Protein AF-A0A2V9WAE0-F1 (afdb_monomer)

Foldseek 3Di:
DDDDDPPPPPPPPDDPPDDDDPFDDLCCLQPPQLVVCLVDVVCLVVLVVLCPDPDLRSVLSSLSSCLSCLLVVHPPVVLLVSCVSCQPPPDPSSLLSNLSSLLSNCLRPVPVSLVSCVVCLVSGDLNSLVSNLPNHDVVCVVSSVVSVVSSVVSVVVVVVVVVVPPPPVVVD

Sequence (172 aa):
MPSLVAVNTSCLSLGWAASAVGRINDALVHYCIAPTVARKPVRLKIVFRWAKSADRWHRRAPCVALIRGAREKVFFREIIKLADLLLADEDDRVQKGLGWLLRETAKYDAKQTVAYLMKIRRRAPRLVLRTACETLPATARKQRAVLQAIFRENQALRLQALIRSIPSHCLQ

Solvent-accessible surface area (backbone atoms only — not comparable to full-atom values): 9847 Å² total; per-residue (Å²): 134,90,74,86,79,77,80,79,84,76,82,73,83,84,79,80,76,85,70,95,62,104,62,72,48,69,62,57,27,46,71,58,45,9,59,51,36,63,75,36,67,80,47,48,60,58,38,59,52,27,52,73,43,93,48,62,47,44,33,21,40,38,30,46,26,43,37,55,24,26,65,72,71,39,62,62,71,55,50,50,55,49,46,66,67,50,39,79,55,84,52,66,68,34,36,52,28,46,9,50,30,46,20,47,26,22,62,67,39,44,71,65,42,50,57,48,49,67,70,42,61,89,69,48,47,68,66,28,55,52,48,24,55,71,55,52,56,78,92,45,44,70,60,50,50,49,55,50,49,52,52,51,50,62,48,50,54,52,50,52,52,50,59,71,66,53,59,78,82,79,78,117

Structure (mmCIF, N/CA/C/O backbone):
data_AF-A0A2V9WAE0-F1
#
_entry.id   AF-A0A2V9WAE0-F1
#
loop_
_atom_site.group_PDB
_atom_site.id
_atom_site.type_symbol
_atom_site.label_atom_id
_atom_site.label_alt_id
_atom_site.label_comp_id
_atom_site.label_asym_id
_atom_site.label_entity_id
_atom_site.label_seq_id
_atom_site.pdbx_PDB_ins_code
_atom_site.Cartn_x
_atom_site.Cartn_y
_atom_site.Cartn_z
_atom_site.occupancy
_atom_site.B_iso_or_equiv
_atom_site.auth_seq_id
_atom_site.auth_comp_id
_atom_site.auth_asym_id
_atom_site.auth_atom_id
_atom_site.pdbx_PDB_model_num
ATOM 1 N N . MET A 1 1 ? 13.468 36.049 15.522 1.00 34.19 1 MET A N 1
ATOM 2 C CA . MET A 1 1 ? 13.143 35.391 14.238 1.00 34.19 1 MET A CA 1
ATOM 3 C C . MET A 1 1 ? 13.688 33.965 14.295 1.00 34.19 1 MET A C 1
ATOM 5 O O . MET A 1 1 ? 14.903 33.837 14.354 1.00 34.19 1 MET A O 1
ATOM 9 N N . PRO A 1 2 ? 12.850 32.921 14.429 1.00 33.91 2 PRO A N 1
ATOM 10 C CA . PRO A 1 2 ? 13.317 31.551 14.676 1.00 33.91 2 PRO A CA 1
ATOM 11 C C . PRO A 1 2 ? 13.777 30.924 13.348 1.00 33.91 2 PRO A C 1
ATOM 13 O O . PRO A 1 2 ? 13.046 30.952 12.363 1.00 33.91 2 PRO A O 1
ATOM 16 N N . SER A 1 3 ? 15.077 30.680 13.182 1.00 27.78 3 SER A N 1
ATOM 17 C CA . SER A 1 3 ? 15.816 29.450 13.514 1.00 27.78 3 SER A CA 1
ATOM 18 C C . SER A 1 3 ? 15.515 28.273 12.575 1.00 27.78 3 SER A C 1
ATOM 20 O O . SER A 1 3 ? 14.449 27.663 12.586 1.00 27.78 3 SER A O 1
ATOM 22 N N . LEU A 1 4 ? 16.527 27.968 11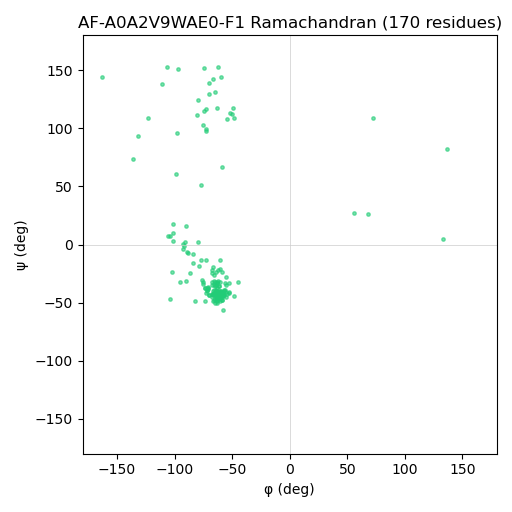.754 1.00 32.50 4 LEU A N 1
ATOM 23 C CA . LEU A 1 4 ? 16.655 26.763 10.947 1.00 32.50 4 LEU A CA 1
ATOM 24 C C . LEU A 1 4 ? 16.388 25.518 11.801 1.00 32.50 4 LEU A C 1
ATOM 26 O O . LEU A 1 4 ? 17.138 25.217 12.729 1.00 32.50 4 LEU A O 1
ATOM 30 N N . VAL A 1 5 ? 15.351 24.760 11.453 1.00 35.66 5 VAL A N 1
ATOM 31 C CA . VAL A 1 5 ? 15.168 23.405 11.971 1.00 35.66 5 VAL A CA 1
ATOM 32 C C . VAL A 1 5 ? 16.158 22.499 11.248 1.00 35.66 5 VAL A C 1
ATOM 34 O O . VAL A 1 5 ? 15.967 22.130 10.089 1.00 35.66 5 VAL A O 1
ATOM 37 N N . ALA A 1 6 ? 17.235 22.166 11.955 1.00 28.12 6 ALA A N 1
ATOM 38 C CA . ALA A 1 6 ? 18.145 21.086 11.626 1.00 28.12 6 ALA A CA 1
ATOM 39 C C . ALA A 1 6 ? 17.347 19.789 11.409 1.00 28.12 6 ALA A C 1
ATOM 41 O O . ALA A 1 6 ? 16.737 19.243 12.330 1.00 28.12 6 ALA A O 1
ATOM 42 N N . VAL A 1 7 ? 17.343 19.293 10.172 1.00 35.59 7 VAL A N 1
ATOM 43 C CA . VAL A 1 7 ? 16.855 17.950 9.860 1.00 35.59 7 VAL A CA 1
ATOM 44 C C . VAL A 1 7 ? 17.899 16.975 10.395 1.00 35.59 7 VAL A C 1
ATOM 46 O O . VAL A 1 7 ? 18.949 16.776 9.795 1.00 35.59 7 VAL A O 1
ATOM 49 N N . ASN A 1 8 ? 17.614 16.421 11.569 1.00 26.34 8 ASN A N 1
ATOM 50 C CA . ASN A 1 8 ? 18.426 15.429 12.258 1.00 26.34 8 ASN A CA 1
ATOM 51 C C . ASN A 1 8 ? 18.706 14.217 11.339 1.00 26.34 8 ASN A C 1
ATOM 53 O O . ASN A 1 8 ? 17.822 13.415 11.033 1.00 26.34 8 ASN A O 1
ATOM 57 N N . THR A 1 9 ? 19.955 14.107 10.890 1.00 37.00 9 THR A N 1
ATOM 58 C CA . THR A 1 9 ? 20.546 13.075 10.024 1.00 37.00 9 THR A CA 1
ATOM 59 C C . THR A 1 9 ? 20.840 11.769 10.772 1.00 37.00 9 THR A C 1
ATOM 61 O O . THR A 1 9 ? 21.934 11.222 10.689 1.00 37.00 9 THR A O 1
ATOM 64 N N . SER A 1 10 ? 19.861 11.225 11.493 1.00 28.52 10 SER A N 1
ATOM 65 C CA . SER A 1 10 ? 20.002 9.950 12.226 1.00 28.52 10 SER A CA 1
ATOM 66 C C . SER A 1 10 ? 19.280 8.759 11.575 1.00 28.52 10 SER A C 1
ATOM 68 O O . SER A 1 10 ? 19.271 7.666 12.127 1.00 28.52 10 SER A O 1
ATOM 70 N N . CYS A 1 11 ? 18.735 8.917 10.364 1.00 31.25 11 CYS A N 1
ATOM 71 C CA . CYS A 1 11 ? 18.096 7.829 9.598 1.00 31.25 11 CYS A CA 1
ATOM 72 C C . CYS A 1 11 ? 18.974 7.242 8.472 1.00 31.25 11 CYS A C 1
ATOM 74 O O . CYS A 1 11 ? 18.460 6.589 7.566 1.00 31.25 11 CYS A O 1
ATOM 76 N N . LEU A 1 12 ? 20.289 7.482 8.501 1.00 39.03 12 LEU A N 1
ATOM 77 C CA . LEU A 1 12 ? 21.238 6.942 7.514 1.00 39.03 12 LEU A CA 1
ATOM 78 C C . LEU A 1 12 ? 21.884 5.609 7.935 1.00 39.03 12 LEU A C 1
ATOM 80 O O . LEU A 1 12 ? 22.582 4.993 7.135 1.00 39.03 12 LEU A O 1
ATOM 84 N N . SER A 1 13 ? 21.620 5.103 9.140 1.00 38.97 13 SER A N 1
ATOM 85 C CA . SER A 1 13 ? 22.106 3.795 9.583 1.00 38.97 13 SER A CA 1
ATOM 86 C C . SER A 1 13 ? 21.029 2.722 9.411 1.00 38.97 13 SER A C 1
ATOM 88 O O . SER A 1 13 ? 20.163 2.553 10.260 1.00 38.97 13 SER A O 1
ATOM 90 N N . LEU A 1 14 ? 21.117 2.008 8.281 1.00 40.59 14 LEU A N 1
ATOM 91 C CA . LEU A 1 14 ? 20.666 0.629 7.994 1.00 40.59 14 LEU A CA 1
ATOM 92 C C . LEU A 1 14 ? 19.982 0.537 6.619 1.00 40.59 14 LEU A C 1
ATOM 94 O O . LEU A 1 14 ? 18.759 0.516 6.502 1.00 40.59 14 LEU A O 1
ATOM 98 N N . GLY A 1 15 ? 20.803 0.422 5.565 1.00 38.53 15 GLY A N 1
ATOM 99 C CA . GLY A 1 15 ? 20.385 -0.240 4.320 1.00 38.53 15 GLY A CA 1
ATOM 100 C C . GLY A 1 15 ? 20.681 0.460 2.991 1.00 38.53 15 GLY A C 1
ATOM 101 O O . GLY A 1 15 ? 20.267 -0.062 1.961 1.00 38.53 15 GLY A O 1
ATOM 102 N N . TRP A 1 16 ? 21.391 1.592 2.970 1.00 33.56 16 TRP A N 1
ATOM 103 C CA . TRP A 1 16 ? 21.778 2.281 1.729 1.00 33.56 16 TRP A CA 1
ATOM 104 C C . TRP A 1 16 ? 23.218 1.950 1.324 1.00 33.56 16 TRP A C 1
ATOM 106 O O . TRP A 1 16 ? 24.066 2.827 1.201 1.00 33.56 16 TRP A O 1
ATOM 116 N N . ALA A 1 17 ? 23.498 0.668 1.084 1.00 33.28 17 ALA A N 1
ATOM 117 C CA . ALA A 1 17 ? 24.602 0.324 0.199 1.00 33.28 17 ALA A CA 1
ATOM 118 C C . ALA A 1 17 ? 24.148 0.666 -1.224 1.00 33.28 17 ALA A C 1
ATOM 120 O O . ALA A 1 17 ? 23.391 -0.069 -1.862 1.00 33.28 17 ALA A O 1
ATOM 121 N N . ALA A 1 18 ? 24.563 1.842 -1.683 1.00 42.50 18 ALA A N 1
ATOM 122 C CA . ALA A 1 18 ? 24.599 2.183 -3.088 1.00 42.50 18 ALA A CA 1
ATOM 123 C C . ALA A 1 18 ? 25.323 1.057 -3.842 1.00 42.50 18 ALA A C 1
ATOM 125 O O . ALA A 1 18 ? 26.516 0.832 -3.663 1.00 42.50 18 ALA A O 1
ATOM 126 N N . SER A 1 19 ? 24.595 0.320 -4.673 1.00 36.59 19 SER A N 1
ATOM 127 C CA . SER A 1 19 ? 25.197 -0.569 -5.662 1.00 36.59 19 SER A CA 1
ATOM 128 C C . SER A 1 19 ? 24.674 -0.170 -7.030 1.00 36.59 19 SER A C 1
ATOM 130 O O . SER A 1 19 ? 23.497 -0.339 -7.355 1.00 36.59 19 SER A O 1
ATOM 132 N N . ALA A 1 20 ? 25.593 0.422 -7.784 1.00 36.44 20 ALA A N 1
ATOM 133 C CA . ALA A 1 20 ? 25.500 0.827 -9.169 1.00 36.44 20 ALA A CA 1
ATOM 134 C C . ALA A 1 20 ? 24.939 -0.288 -10.064 1.00 36.44 20 ALA A C 1
ATOM 136 O O . ALA A 1 20 ? 25.619 -1.271 -10.307 1.00 36.44 20 ALA A O 1
ATOM 137 N N . VAL A 1 21 ? 23.709 -0.123 -10.549 1.00 38.00 21 VAL A N 1
ATOM 138 C CA . VAL A 1 21 ? 23.119 -0.699 -11.776 1.00 38.00 21 VAL A CA 1
ATOM 139 C C . VAL A 1 21 ? 21.882 0.168 -12.042 1.00 38.00 21 VAL A C 1
ATOM 141 O O . VAL A 1 21 ? 21.252 0.582 -11.071 1.00 38.00 21 VAL A O 1
ATOM 144 N N . GLY A 1 22 ? 21.516 0.455 -13.296 1.00 44.47 22 GLY A N 1
ATOM 145 C CA . GLY A 1 22 ? 20.347 1.263 -13.692 1.00 44.47 22 GLY A CA 1
ATOM 146 C C . GLY A 1 22 ? 18.988 0.729 -13.208 1.00 44.47 22 GLY A C 1
ATOM 147 O O . GLY A 1 22 ? 18.159 0.291 -13.998 1.00 44.47 22 GLY A O 1
ATOM 148 N N . ARG A 1 23 ? 18.760 0.751 -11.894 1.00 56.88 23 ARG A N 1
ATOM 149 C CA . ARG A 1 23 ? 17.556 0.311 -11.193 1.00 56.88 23 ARG A CA 1
ATOM 150 C C . ARG A 1 23 ? 16.858 1.537 -10.626 1.00 56.88 23 ARG A C 1
ATOM 152 O O . ARG A 1 23 ? 17.502 2.428 -10.073 1.00 56.88 23 ARG A O 1
ATOM 159 N N . ILE A 1 24 ? 15.535 1.563 -10.732 1.00 67.50 24 ILE A N 1
ATOM 160 C CA . ILE A 1 24 ? 14.728 2.622 -10.130 1.00 67.50 24 ILE A CA 1
ATOM 161 C C . ILE A 1 24 ? 14.900 2.562 -8.607 1.00 67.50 24 ILE A C 1
ATOM 163 O O . ILE A 1 24 ? 14.557 1.558 -7.983 1.00 67.50 24 ILE A O 1
ATOM 167 N N . ASN A 1 25 ? 15.446 3.629 -8.019 1.00 80.81 25 ASN A N 1
ATOM 168 C CA . ASN A 1 25 ? 15.617 3.749 -6.574 1.00 80.81 25 ASN A CA 1
ATOM 169 C C . ASN A 1 25 ? 14.469 4.558 -5.945 1.00 80.81 25 ASN A C 1
ATOM 171 O O . ASN A 1 25 ? 13.878 5.438 -6.577 1.00 80.81 25 ASN A O 1
ATOM 175 N N . ASP A 1 26 ? 14.150 4.258 -4.684 1.00 83.75 26 ASP A N 1
ATOM 176 C CA . ASP A 1 26 ? 13.016 4.879 -3.993 1.00 83.75 26 ASP A CA 1
ATOM 177 C C . ASP A 1 26 ? 13.187 6.405 -3.857 1.00 83.75 26 ASP A C 1
ATOM 179 O O . ASP A 1 26 ? 12.197 7.130 -3.920 1.00 83.75 26 ASP A O 1
ATOM 183 N N . ALA A 1 27 ? 14.421 6.915 -3.736 1.00 83.56 27 ALA A N 1
ATOM 184 C CA . ALA A 1 27 ? 14.687 8.354 -3.642 1.00 83.56 27 ALA A CA 1
ATOM 185 C C . ALA A 1 27 ? 14.309 9.102 -4.930 1.00 83.56 27 ALA A C 1
ATOM 187 O O . ALA A 1 27 ? 13.549 10.064 -4.878 1.00 83.56 27 ALA A O 1
ATOM 188 N N . LEU A 1 28 ? 14.765 8.646 -6.097 1.00 86.00 28 LEU A N 1
ATOM 189 C CA . LEU A 1 28 ? 14.403 9.209 -7.401 1.00 86.00 28 LEU A CA 1
ATOM 190 C C . LEU A 1 28 ? 12.892 9.186 -7.595 1.00 86.00 28 LEU A C 1
ATOM 192 O O . LEU A 1 28 ? 12.295 10.167 -8.042 1.00 86.00 28 LEU A O 1
ATOM 196 N N . VAL A 1 29 ? 12.246 8.082 -7.223 1.00 85.94 29 VAL A N 1
ATOM 197 C CA . VAL A 1 29 ? 10.793 7.984 -7.340 1.00 85.94 29 VAL A CA 1
ATOM 198 C C . VAL A 1 29 ? 10.104 8.980 -6.419 1.00 85.94 29 VAL A C 1
ATOM 200 O O . VAL A 1 29 ? 9.204 9.694 -6.857 1.00 85.94 29 VAL A O 1
ATOM 203 N N . HIS A 1 30 ? 10.525 9.059 -5.161 1.00 85.25 30 HIS A N 1
ATOM 204 C CA . HIS A 1 30 ? 9.879 9.903 -4.168 1.00 85.25 30 HIS A CA 1
ATOM 205 C C . HIS A 1 30 ? 10.107 11.398 -4.426 1.00 85.25 30 HIS A C 1
ATOM 207 O O . HIS A 1 30 ? 9.166 12.186 -4.341 1.00 85.25 30 HIS A O 1
ATOM 213 N N . TYR A 1 31 ? 11.332 11.792 -4.773 1.00 84.44 31 TYR A N 1
ATOM 214 C CA . TYR A 1 31 ? 11.716 13.195 -4.922 1.00 84.44 31 TYR A CA 1
ATOM 215 C C . TYR A 1 31 ? 11.518 13.737 -6.339 1.00 84.44 31 TYR A C 1
ATOM 217 O O . TYR A 1 31 ? 11.186 14.910 -6.480 1.00 84.44 31 TYR A O 1
ATOM 225 N N . CYS A 1 32 ? 11.663 12.920 -7.388 1.00 85.88 32 CYS A N 1
ATOM 226 C CA . CYS A 1 32 ? 11.542 13.389 -8.774 1.00 85.88 32 CYS A CA 1
ATOM 227 C C . CYS A 1 32 ? 10.213 12.977 -9.416 1.00 85.88 32 CYS A C 1
ATOM 229 O O . CYS A 1 32 ? 9.541 13.805 -10.031 1.00 85.88 32 CYS A O 1
ATOM 231 N N . ILE A 1 33 ? 9.796 11.714 -9.277 1.00 86.38 33 ILE A N 1
ATOM 232 C CA . ILE A 1 33 ? 8.623 11.195 -10.001 1.00 86.38 33 ILE A CA 1
ATOM 233 C C . ILE A 1 33 ? 7.318 11.568 -9.291 1.00 86.38 33 ILE A C 1
ATOM 235 O O . ILE A 1 33 ? 6.421 12.116 -9.937 1.00 86.38 33 ILE A O 1
ATOM 239 N N . ALA A 1 34 ? 7.214 11.340 -7.980 1.00 87.19 34 ALA A N 1
ATOM 240 C CA . ALA A 1 34 ? 5.996 11.575 -7.203 1.00 87.19 34 ALA A CA 1
ATOM 241 C C . ALA A 1 34 ? 5.442 13.011 -7.338 1.00 87.19 34 ALA A C 1
ATOM 243 O O . ALA A 1 34 ? 4.238 13.149 -7.565 1.00 87.19 34 ALA A O 1
ATOM 244 N N . PRO A 1 35 ? 6.259 14.091 -7.308 1.00 86.94 35 PRO A N 1
ATOM 245 C CA . PRO A 1 35 ? 5.764 15.451 -7.548 1.00 86.94 35 PRO A CA 1
ATOM 246 C C . PRO A 1 35 ? 5.164 15.639 -8.943 1.00 86.94 35 PRO A C 1
ATOM 248 O O . PRO A 1 35 ? 4.196 16.375 -9.119 1.00 86.94 35 PRO A O 1
ATOM 251 N N . THR A 1 36 ? 5.731 14.979 -9.955 1.00 86.88 36 THR A N 1
ATOM 252 C CA . THR A 1 36 ? 5.229 15.105 -11.326 1.00 86.88 36 THR A CA 1
ATOM 253 C C . THR A 1 36 ? 3.940 14.326 -11.544 1.00 86.88 36 THR A C 1
ATOM 255 O O . THR A 1 36 ? 3.085 14.792 -12.292 1.00 86.88 36 THR A O 1
ATOM 258 N N . VAL A 1 37 ? 3.782 13.177 -10.879 1.00 86.94 37 VAL A N 1
ATOM 259 C CA . VAL A 1 37 ? 2.537 12.395 -10.879 1.00 86.94 37 VAL A CA 1
ATOM 260 C C . VAL A 1 37 ? 1.436 13.167 -10.156 1.00 86.94 37 VAL A C 1
ATOM 262 O O . VAL A 1 37 ? 0.336 13.270 -10.689 1.00 86.94 37 VAL A O 1
ATOM 265 N N . ALA A 1 38 ? 1.756 13.787 -9.014 1.00 84.56 38 ALA A N 1
ATOM 266 C CA . ALA A 1 38 ? 0.828 14.641 -8.273 1.00 84.56 38 ALA A CA 1
ATOM 267 C C . ALA A 1 38 ? 0.310 15.816 -9.122 1.00 84.56 38 ALA A C 1
ATOM 269 O O . ALA A 1 38 ? -0.887 16.077 -9.160 1.00 84.56 38 ALA A O 1
ATOM 270 N N . ARG A 1 39 ? 1.197 16.478 -9.878 1.00 85.50 39 ARG A N 1
ATOM 271 C CA . ARG A 1 39 ? 0.832 17.609 -10.753 1.00 85.50 39 ARG A CA 1
ATOM 272 C C . ARG A 1 39 ? 0.134 17.203 -12.055 1.00 85.50 39 ARG A C 1
ATOM 274 O O . ARG A 1 39 ? -0.611 18.003 -12.611 1.00 85.50 39 ARG A O 1
ATOM 281 N N . LYS A 1 40 ? 0.426 16.019 -12.605 1.00 85.38 40 LYS A N 1
ATOM 282 C CA . LYS A 1 40 ? -0.060 15.575 -13.924 1.00 85.38 40 LYS A CA 1
ATOM 283 C C . LYS A 1 40 ? -0.630 14.151 -13.843 1.00 85.38 40 LYS A C 1
ATOM 285 O O . LYS A 1 40 ? 0.115 13.194 -14.083 1.00 85.38 40 LYS A O 1
ATOM 290 N N . PRO A 1 41 ? -1.950 13.982 -13.626 1.00 80.81 41 PRO A N 1
ATOM 291 C CA . PRO A 1 41 ? -2.569 12.664 -13.448 1.00 80.81 41 PRO A CA 1
ATOM 292 C C . PRO A 1 41 ? -2.446 11.756 -14.680 1.00 80.81 41 PRO A C 1
ATOM 294 O O . PRO A 1 41 ? -2.451 10.537 -14.551 1.00 80.81 41 PRO A O 1
ATOM 297 N N . VAL A 1 42 ? -2.227 12.311 -15.880 1.00 83.50 42 VAL A N 1
ATOM 298 C CA . VAL A 1 42 ? -1.940 11.521 -17.095 1.00 83.50 42 VAL A CA 1
ATOM 299 C C . VAL A 1 42 ? -0.741 10.572 -16.922 1.00 83.50 42 VAL A C 1
ATOM 301 O O . VAL A 1 42 ? -0.703 9.498 -17.524 1.00 83.50 42 VAL A O 1
ATOM 304 N N . ARG A 1 43 ? 0.215 10.918 -16.046 1.00 84.69 43 ARG A N 1
ATOM 305 C CA . ARG A 1 43 ? 1.407 10.106 -15.758 1.00 84.69 43 ARG A CA 1
ATOM 306 C C . ARG A 1 43 ? 1.106 8.857 -14.933 1.00 84.69 43 ARG A C 1
ATOM 308 O O . ARG A 1 43 ? 1.934 7.949 -14.912 1.00 84.69 43 ARG A O 1
ATOM 315 N N . LEU A 1 44 ? -0.085 8.745 -14.340 1.00 86.81 44 LEU A N 1
ATOM 316 C CA . LEU A 1 44 ? -0.528 7.521 -13.667 1.00 86.81 44 LEU A CA 1
ATOM 317 C C . LEU A 1 44 ? -0.492 6.314 -14.609 1.00 86.81 44 LEU A C 1
ATOM 319 O O . LEU A 1 44 ? -0.142 5.222 -14.178 1.00 86.81 44 LEU A O 1
ATOM 323 N N . LYS A 1 45 ? -0.752 6.504 -15.910 1.00 88.00 45 LYS A N 1
ATOM 324 C CA . LYS A 1 45 ? -0.654 5.425 -16.908 1.00 88.00 45 LYS A CA 1
ATOM 325 C C . LYS A 1 45 ? 0.733 4.770 -16.924 1.00 88.00 45 LYS A C 1
ATOM 327 O O . LYS A 1 45 ? 0.834 3.553 -17.032 1.00 88.00 45 LYS A O 1
ATOM 332 N N . ILE A 1 46 ? 1.791 5.569 -16.779 1.00 86.69 46 ILE A N 1
ATOM 333 C CA . ILE A 1 46 ? 3.180 5.088 -16.745 1.00 86.69 46 ILE A CA 1
ATOM 334 C C . ILE A 1 46 ? 3.431 4.320 -15.445 1.00 86.69 46 ILE A C 1
ATOM 336 O O . ILE A 1 46 ? 3.985 3.225 -15.468 1.00 86.69 46 ILE A O 1
ATOM 340 N N . VAL A 1 47 ? 2.941 4.852 -14.326 1.00 88.06 47 VAL A N 1
ATOM 341 C CA . VAL A 1 47 ? 3.040 4.214 -13.010 1.00 88.06 47 VAL A CA 1
ATOM 342 C C . VAL A 1 47 ? 2.365 2.834 -13.011 1.00 88.06 47 VAL A C 1
ATOM 344 O O . VAL A 1 47 ? 2.971 1.839 -12.625 1.00 88.06 47 VAL A O 1
ATOM 347 N N . PHE A 1 48 ? 1.147 2.724 -13.538 1.00 91.56 48 PHE A N 1
ATOM 348 C CA . PHE A 1 48 ? 0.466 1.431 -13.663 1.00 91.56 48 PHE A CA 1
ATOM 349 C C . PHE A 1 48 ? 1.150 0.471 -14.643 1.00 91.56 48 PHE A C 1
ATOM 351 O O . PHE A 1 48 ? 1.023 -0.744 -14.489 1.00 91.56 48 PHE A O 1
ATOM 358 N N . ARG A 1 49 ? 1.894 0.980 -15.633 1.00 91.31 49 ARG A N 1
ATOM 359 C CA . ARG A 1 49 ? 2.699 0.142 -16.530 1.00 91.31 49 ARG A CA 1
ATOM 360 C C . ARG A 1 49 ? 3.847 -0.529 -15.779 1.00 91.31 49 ARG A C 1
ATOM 362 O O . ARG A 1 49 ? 4.062 -1.722 -15.969 1.00 91.31 49 ARG A O 1
ATOM 369 N N . TRP A 1 50 ? 4.532 0.203 -14.901 1.00 90.44 50 TRP A N 1
ATOM 370 C CA . TRP A 1 50 ? 5.623 -0.344 -14.086 1.00 90.44 50 TRP A CA 1
ATOM 371 C C . TRP A 1 50 ? 5.154 -1.406 -13.090 1.00 90.44 50 TRP A C 1
ATOM 373 O O . TRP A 1 50 ? 5.866 -2.376 -12.851 1.00 90.44 50 TRP A O 1
ATOM 383 N N . ALA A 1 51 ? 3.925 -1.284 -12.578 1.00 90.81 51 ALA A N 1
ATOM 384 C CA . ALA A 1 51 ? 3.335 -2.278 -11.679 1.00 90.81 51 ALA A CA 1
ATOM 385 C C . ALA A 1 51 ? 3.198 -3.676 -12.316 1.00 90.81 51 ALA A C 1
ATOM 387 O O . ALA A 1 51 ? 3.107 -4.666 -11.600 1.00 90.81 51 ALA A O 1
ATOM 388 N N . LYS A 1 52 ? 3.199 -3.764 -13.653 1.00 90.44 52 LYS A N 1
ATOM 389 C CA . LYS A 1 52 ? 3.099 -5.019 -14.417 1.00 90.44 52 LYS A CA 1
ATOM 390 C C . LYS A 1 52 ? 4.442 -5.508 -14.969 1.00 90.44 52 LYS A C 1
ATOM 392 O O . LYS A 1 52 ? 4.477 -6.481 -15.714 1.00 90.44 52 LYS A O 1
ATOM 397 N N . SER A 1 53 ? 5.541 -4.818 -14.676 1.00 89.62 53 SER A N 1
ATOM 398 C CA . SER A 1 53 ? 6.860 -5.173 -15.199 1.00 89.62 53 SER A CA 1
ATOM 399 C C . SER A 1 53 ? 7.438 -6.416 -14.510 1.00 89.62 53 SER A C 1
ATOM 401 O O . SER A 1 53 ? 7.181 -6.675 -13.336 1.00 89.62 53 SER A O 1
ATOM 403 N N . ALA A 1 54 ? 8.286 -7.164 -15.221 1.00 87.81 54 ALA A N 1
ATOM 404 C CA . ALA A 1 54 ? 8.989 -8.321 -14.657 1.00 87.81 54 ALA A CA 1
ATOM 405 C C . ALA A 1 54 ? 10.031 -7.931 -13.587 1.00 87.81 54 ALA A C 1
ATOM 407 O O . ALA A 1 54 ? 10.321 -8.716 -12.684 1.00 87.81 54 ALA A O 1
ATOM 408 N N . ASP A 1 55 ? 10.552 -6.700 -13.632 1.00 88.62 55 ASP A N 1
ATOM 409 C CA . ASP A 1 55 ? 11.500 -6.200 -12.634 1.00 88.62 55 ASP A CA 1
ATOM 410 C C . ASP A 1 55 ? 10.797 -5.747 -11.344 1.00 88.62 55 ASP A C 1
ATOM 412 O O . ASP A 1 55 ? 9.944 -4.855 -11.344 1.00 88.62 55 ASP A O 1
ATOM 416 N N . ARG A 1 56 ? 11.225 -6.322 -10.217 1.00 88.88 56 ARG A N 1
ATOM 417 C CA . ARG A 1 56 ? 10.736 -6.003 -8.869 1.00 88.88 56 ARG A CA 1
ATOM 418 C C . ARG A 1 56 ? 10.854 -4.521 -8.505 1.00 88.88 56 ARG A C 1
ATOM 420 O O . ARG A 1 56 ? 9.994 -3.993 -7.804 1.00 88.88 56 ARG A O 1
ATOM 427 N N . TRP A 1 57 ? 11.896 -3.825 -8.968 1.00 88.69 57 TRP A N 1
ATOM 428 C CA . TRP A 1 57 ? 12.098 -2.409 -8.631 1.00 88.69 57 TRP A CA 1
ATOM 429 C C . TRP A 1 57 ? 11.105 -1.520 -9.369 1.00 88.69 57 TRP A C 1
ATOM 431 O O . TRP A 1 57 ? 10.537 -0.599 -8.782 1.00 88.69 57 TRP A O 1
ATOM 441 N N . HIS A 1 58 ? 10.813 -1.870 -10.621 1.00 89.38 58 HIS A N 1
ATOM 442 C CA . HIS A 1 58 ? 9.736 -1.256 -11.381 1.00 89.38 58 HIS A CA 1
ATOM 443 C C . HIS A 1 58 ? 8.374 -1.531 -10.734 1.00 89.38 58 HIS A C 1
ATOM 445 O O . HIS A 1 58 ? 7.593 -0.599 -10.604 1.00 89.38 58 HIS A O 1
ATOM 451 N N . ARG A 1 59 ? 8.097 -2.740 -10.226 1.00 92.38 59 ARG A N 1
ATOM 452 C CA . ARG A 1 59 ? 6.826 -3.013 -9.521 1.00 92.38 59 ARG A CA 1
ATOM 453 C C . ARG A 1 59 ? 6.682 -2.276 -8.189 1.00 92.38 59 ARG A C 1
ATOM 455 O O . ARG A 1 59 ? 5.576 -1.875 -7.831 1.00 92.38 59 ARG A O 1
ATOM 462 N N . ARG A 1 60 ? 7.786 -2.040 -7.473 1.00 93.00 60 ARG A N 1
ATOM 463 C CA . ARG A 1 60 ? 7.805 -1.266 -6.218 1.00 93.00 60 ARG A CA 1
ATOM 464 C C . ARG A 1 60 ? 7.639 0.240 -6.441 1.00 93.00 60 ARG A C 1
ATOM 466 O O . ARG A 1 60 ? 6.984 0.900 -5.633 1.00 93.00 60 ARG A O 1
ATOM 473 N N . ALA A 1 61 ? 8.214 0.789 -7.509 1.00 92.00 61 ALA A N 1
ATOM 474 C CA . ALA A 1 61 ? 8.213 2.226 -7.782 1.00 92.00 61 ALA A CA 1
ATOM 475 C C . ALA A 1 61 ? 6.807 2.874 -7.751 1.00 92.00 61 ALA A C 1
ATOM 477 O O . ALA A 1 61 ? 6.656 3.926 -7.129 1.00 92.00 61 ALA A O 1
ATOM 478 N N . PRO A 1 62 ? 5.747 2.263 -8.308 1.00 93.06 62 PRO A N 1
ATOM 479 C CA . PRO A 1 62 ? 4.382 2.760 -8.199 1.00 93.06 62 PRO A CA 1
ATOM 480 C C . PRO A 1 62 ? 3.906 3.030 -6.783 1.00 93.06 62 PRO A C 1
ATOM 482 O O . PRO A 1 62 ? 3.275 4.060 -6.542 1.00 93.06 62 PRO A O 1
ATOM 485 N N . CYS A 1 63 ? 4.253 2.151 -5.842 1.00 93.62 63 CYS A N 1
ATOM 486 C CA . CYS A 1 63 ? 3.880 2.329 -4.449 1.00 93.62 63 CYS A CA 1
ATOM 487 C C . CYS A 1 63 ? 4.478 3.625 -3.896 1.00 93.62 63 CYS A C 1
ATOM 489 O O . CYS A 1 63 ? 3.775 4.418 -3.281 1.00 93.62 63 CYS A O 1
ATOM 491 N N . VAL A 1 64 ? 5.759 3.876 -4.179 1.00 92.38 64 VAL A N 1
ATOM 492 C CA . VAL A 1 64 ? 6.492 5.059 -3.703 1.00 92.38 64 VAL A CA 1
ATOM 493 C C . VAL A 1 64 ? 6.043 6.336 -4.420 1.00 92.38 64 VAL A C 1
ATOM 495 O O . VAL A 1 64 ? 5.919 7.390 -3.792 1.00 92.38 64 VAL A O 1
ATOM 498 N N . ALA A 1 65 ? 5.745 6.250 -5.719 1.00 92.19 65 ALA A N 1
ATOM 499 C CA . ALA A 1 65 ? 5.300 7.381 -6.533 1.00 92.19 65 ALA A CA 1
ATOM 500 C C . ALA A 1 65 ? 3.951 7.942 -6.061 1.00 92.19 65 ALA A C 1
ATOM 502 O O . ALA A 1 65 ? 3.728 9.152 -6.116 1.00 92.19 65 ALA A O 1
ATOM 503 N N . LEU A 1 66 ? 3.060 7.074 -5.572 1.00 93.19 66 LEU A N 1
ATOM 504 C CA . LEU A 1 66 ? 1.741 7.466 -5.079 1.00 93.19 66 LEU A CA 1
ATOM 505 C C . LEU A 1 66 ? 1.736 7.942 -3.624 1.00 93.19 66 LEU A C 1
ATOM 507 O O . LEU A 1 66 ? 0.725 8.496 -3.199 1.00 93.19 66 LEU A O 1
ATOM 511 N N . ILE A 1 67 ? 2.841 7.813 -2.873 1.00 91.56 67 ILE A N 1
ATOM 512 C CA . ILE A 1 67 ? 2.903 8.274 -1.473 1.00 91.56 67 ILE A CA 1
ATOM 513 C C . ILE A 1 67 ? 2.522 9.748 -1.382 1.00 91.56 67 ILE A C 1
ATOM 515 O O . ILE A 1 67 ? 1.728 10.128 -0.528 1.00 91.56 67 ILE A O 1
ATOM 519 N N . ARG A 1 68 ? 3.048 10.590 -2.277 1.00 89.88 68 ARG A N 1
ATOM 520 C CA . ARG A 1 68 ? 2.724 12.019 -2.262 1.00 89.88 68 ARG A CA 1
ATOM 521 C C . ARG A 1 68 ? 1.234 12.272 -2.506 1.00 89.88 68 ARG A C 1
ATOM 523 O O . ARG A 1 68 ? 0.643 13.066 -1.783 1.00 89.88 68 ARG A O 1
ATOM 530 N N . GLY A 1 69 ? 0.627 11.545 -3.446 1.00 88.38 69 GLY A N 1
ATOM 531 C CA . GLY A 1 69 ? -0.816 11.607 -3.685 1.00 88.38 69 GLY A CA 1
ATOM 532 C C . GLY A 1 69 ? -1.625 11.195 -2.454 1.00 88.38 69 GLY A C 1
ATOM 533 O O . GLY A 1 69 ? -2.546 11.904 -2.060 1.00 88.38 69 GLY A O 1
ATOM 534 N N . ALA A 1 70 ? -1.204 10.129 -1.767 1.00 90.25 70 ALA A N 1
ATOM 535 C CA . ALA A 1 70 ? -1.823 9.688 -0.519 1.00 90.25 70 ALA A CA 1
ATOM 536 C C . ALA A 1 70 ? -1.789 10.774 0.573 1.00 90.25 70 ALA A C 1
ATOM 538 O O . ALA A 1 70 ? -2.785 10.981 1.264 1.00 90.25 70 ALA A O 1
ATOM 539 N N . ARG A 1 71 ? -0.668 11.501 0.705 1.00 89.38 71 ARG A N 1
ATOM 540 C CA . ARG A 1 71 ? -0.526 12.620 1.659 1.00 89.38 71 ARG A CA 1
ATOM 541 C C . ARG A 1 71 ? -1.441 13.794 1.327 1.00 89.38 71 ARG A C 1
ATOM 543 O O . ARG A 1 71 ? -2.023 14.397 2.221 1.00 89.38 71 ARG A O 1
ATOM 550 N N . GLU A 1 72 ? -1.579 14.088 0.040 1.00 89.56 72 GLU A N 1
ATOM 551 C CA . GLU A 1 72 ? -2.456 15.135 -0.493 1.00 89.56 72 GLU A CA 1
ATOM 552 C C . GLU A 1 72 ? -3.934 14.679 -0.567 1.00 89.56 72 GLU A C 1
ATOM 554 O O . GLU A 1 72 ? -4.792 15.446 -0.990 1.00 89.56 72 GLU A O 1
ATOM 559 N N . LYS A 1 73 ? -4.252 13.449 -0.123 1.00 88.62 73 LYS A N 1
ATOM 560 C CA . LYS A 1 73 ? -5.585 12.811 -0.182 1.00 88.62 73 LYS A CA 1
ATOM 561 C C . LYS A 1 73 ? -6.174 12.743 -1.594 1.00 88.62 73 LYS A C 1
ATOM 563 O O . LYS A 1 73 ? -7.388 12.675 -1.779 1.00 88.62 73 LYS A O 1
ATOM 568 N N . VAL A 1 74 ? -5.300 12.711 -2.592 1.00 85.44 74 VAL A N 1
ATOM 569 C CA . VAL A 1 74 ? -5.645 12.534 -3.999 1.00 85.44 74 VAL A CA 1
ATOM 570 C C . VAL A 1 74 ? -5.261 11.126 -4.445 1.00 85.44 74 VAL A C 1
ATOM 572 O O . VAL A 1 74 ? -4.362 10.491 -3.898 1.00 85.44 74 VAL A O 1
ATOM 575 N N . PHE A 1 75 ? -5.966 10.615 -5.450 1.00 88.06 75 PHE A N 1
ATOM 576 C CA . PHE A 1 75 ? -5.716 9.298 -6.045 1.00 88.06 75 PHE A CA 1
ATOM 577 C C . PHE A 1 75 ? -6.009 8.076 -5.161 1.00 88.06 75 PHE A C 1
ATOM 579 O O . PHE A 1 75 ? -5.449 7.001 -5.370 1.00 88.06 75 PHE A O 1
ATOM 586 N N . PHE A 1 76 ? -6.915 8.193 -4.185 1.00 91.06 76 PHE A N 1
ATOM 587 C CA . PHE A 1 76 ? -7.297 7.055 -3.338 1.00 91.06 76 PHE A CA 1
ATOM 588 C C . PHE A 1 76 ? -7.821 5.856 -4.153 1.00 91.06 76 PHE A C 1
ATOM 590 O O . PHE A 1 76 ? -7.483 4.704 -3.875 1.00 91.06 76 PHE A O 1
ATOM 597 N N . ARG A 1 77 ? -8.597 6.119 -5.214 1.00 92.00 77 ARG A N 1
ATOM 598 C CA . ARG A 1 77 ? -9.117 5.076 -6.114 1.00 92.00 77 ARG A CA 1
ATOM 599 C C . ARG A 1 77 ? -7.987 4.339 -6.833 1.00 92.00 77 ARG A C 1
ATOM 601 O O . ARG A 1 77 ? -8.040 3.123 -6.989 1.00 92.00 77 ARG A O 1
ATOM 608 N N . GLU A 1 78 ? -6.966 5.059 -7.269 1.00 93.62 78 GLU A N 1
ATOM 609 C CA . GLU A 1 78 ? -5.795 4.522 -7.951 1.00 93.62 78 GLU A CA 1
ATOM 610 C C . GLU A 1 78 ? -4.890 3.758 -6.986 1.00 93.62 78 GLU A C 1
ATOM 612 O O . GLU A 1 78 ? -4.401 2.691 -7.344 1.00 93.62 78 GLU A O 1
ATOM 617 N N . ILE A 1 79 ? -4.723 4.245 -5.755 1.00 93.44 79 ILE A N 1
ATOM 618 C CA . ILE A 1 79 ? -4.000 3.538 -4.691 1.00 93.44 79 ILE A CA 1
ATOM 619 C C . ILE A 1 79 ? -4.654 2.182 -4.422 1.00 93.44 79 ILE A C 1
ATOM 621 O O . ILE A 1 79 ? -3.950 1.178 -4.375 1.00 93.44 79 ILE A O 1
ATOM 625 N N . ILE A 1 80 ? -5.987 2.124 -4.317 1.00 93.69 80 ILE A N 1
ATOM 626 C CA . ILE A 1 80 ? -6.716 0.857 -4.166 1.00 93.69 80 ILE A CA 1
ATOM 627 C C . ILE A 1 80 ? -6.479 -0.061 -5.366 1.00 93.69 80 ILE A C 1
ATOM 629 O O . ILE A 1 80 ? -6.122 -1.219 -5.180 1.00 93.69 80 ILE A O 1
ATOM 633 N N . LYS A 1 81 ? -6.625 0.449 -6.595 1.00 93.88 81 LYS A N 1
ATOM 634 C CA . LYS A 1 81 ? -6.396 -0.350 -7.811 1.00 93.88 81 LYS A CA 1
ATOM 635 C C . LYS A 1 81 ? -4.979 -0.919 -7.866 1.00 93.88 81 LYS A C 1
ATOM 637 O O . LYS A 1 81 ? -4.796 -2.069 -8.253 1.00 93.88 81 LYS A O 1
ATOM 642 N N . LEU A 1 82 ? -3.982 -0.118 -7.495 1.00 94.25 82 LEU A N 1
ATOM 643 C CA . LEU A 1 82 ? -2.593 -0.558 -7.430 1.00 94.25 82 LEU A CA 1
ATOM 644 C C . LEU A 1 82 ? -2.399 -1.601 -6.325 1.00 94.25 82 LEU A C 1
ATOM 646 O O . LEU A 1 82 ? -1.722 -2.603 -6.539 1.00 94.25 82 LEU A O 1
ATOM 650 N N . ALA A 1 83 ? -3.004 -1.379 -5.160 1.00 93.12 83 ALA A N 1
ATOM 651 C CA . ALA A 1 83 ? -2.927 -2.291 -4.035 1.00 93.12 83 ALA A CA 1
ATOM 652 C C . ALA A 1 83 ? -3.553 -3.649 -4.359 1.00 93.12 83 ALA A C 1
ATOM 654 O O . ALA A 1 83 ? -2.938 -4.657 -4.046 1.00 93.12 83 ALA A O 1
ATOM 655 N N . ASP A 1 84 ? -4.716 -3.689 -5.014 1.00 92.50 84 ASP A N 1
ATOM 656 C CA . ASP A 1 84 ? -5.347 -4.932 -5.472 1.00 92.50 84 ASP A CA 1
ATOM 657 C C . ASP A 1 84 ? -4.474 -5.664 -6.509 1.00 92.50 84 ASP A C 1
ATOM 659 O O . ASP A 1 84 ? -4.385 -6.890 -6.470 1.00 92.50 84 ASP A O 1
ATOM 663 N N . LEU A 1 85 ? -3.789 -4.930 -7.397 1.00 92.25 85 LEU A N 1
ATOM 664 C CA . LEU A 1 85 ? -2.881 -5.508 -8.396 1.00 92.25 85 LEU A CA 1
ATOM 665 C C . LEU A 1 85 ? -1.632 -6.136 -7.757 1.00 92.25 85 LEU A C 1
ATOM 667 O O . LEU A 1 85 ? -1.215 -7.216 -8.164 1.00 92.25 85 LEU A O 1
ATOM 671 N N . LEU A 1 86 ? -1.037 -5.465 -6.768 1.00 91.62 86 LEU A N 1
ATOM 672 C CA . LEU A 1 86 ? 0.204 -5.898 -6.113 1.00 91.62 86 LEU A CA 1
ATOM 673 C C . LEU A 1 86 ? -0.033 -6.767 -4.871 1.00 91.62 86 LEU A C 1
ATOM 675 O O . LEU A 1 86 ? 0.923 -7.221 -4.248 1.00 91.62 86 LEU A O 1
ATOM 679 N N . LEU A 1 87 ? -1.291 -7.014 -4.492 1.00 89.00 87 LEU A N 1
ATOM 680 C CA . LEU A 1 87 ? -1.626 -7.795 -3.301 1.00 89.00 87 LEU A CA 1
ATOM 681 C C . LEU A 1 87 ? -1.138 -9.244 -3.395 1.00 89.00 87 LEU A C 1
ATOM 683 O O . LEU A 1 87 ? -0.807 -9.844 -2.377 1.00 89.00 87 LEU A O 1
ATOM 687 N N . ALA A 1 88 ? -1.129 -9.786 -4.613 1.00 85.88 88 ALA A N 1
ATOM 688 C CA . ALA A 1 88 ? -0.700 -11.145 -4.921 1.00 85.88 88 ALA A CA 1
ATOM 689 C C . ALA A 1 88 ? 0.795 -11.244 -5.276 1.00 85.88 88 ALA A C 1
ATOM 691 O O . ALA A 1 88 ? 1.256 -12.328 -5.610 1.00 85.88 88 ALA A O 1
ATOM 692 N N . ASP A 1 89 ? 1.548 -10.138 -5.231 1.00 87.88 89 ASP A N 1
ATOM 693 C CA . ASP A 1 89 ? 2.984 -10.162 -5.516 1.00 87.88 89 ASP A CA 1
ATOM 694 C C . ASP A 1 89 ? 3.726 -10.888 -4.387 1.00 87.88 89 ASP A C 1
ATOM 696 O O . ASP A 1 89 ? 3.525 -10.586 -3.208 1.00 87.88 89 ASP A O 1
ATOM 700 N N . GLU A 1 90 ? 4.578 -11.846 -4.737 1.00 85.81 90 GLU A N 1
ATOM 701 C CA . GLU A 1 90 ? 5.336 -12.656 -3.780 1.00 85.81 90 GLU A CA 1
ATOM 702 C C . GLU A 1 90 ? 6.623 -11.962 -3.308 1.00 85.81 90 GLU A C 1
ATOM 704 O O . GLU A 1 90 ? 7.185 -12.348 -2.284 1.00 85.81 90 GLU A O 1
ATOM 709 N N . ASP A 1 91 ? 7.091 -10.918 -4.005 1.00 88.25 91 ASP A N 1
ATOM 710 C CA . ASP A 1 91 ? 8.337 -10.238 -3.651 1.00 88.25 91 ASP A CA 1
ATOM 711 C C . ASP A 1 91 ? 8.151 -9.353 -2.405 1.00 88.25 91 ASP A C 1
ATOM 713 O O . ASP A 1 91 ? 7.465 -8.322 -2.415 1.00 88.25 91 ASP A O 1
ATOM 717 N N . ASP A 1 92 ? 8.846 -9.715 -1.326 1.00 85.94 92 ASP A N 1
ATOM 718 C CA . ASP A 1 92 ? 8.853 -8.987 -0.055 1.00 85.94 92 ASP A CA 1
ATOM 719 C C . ASP A 1 92 ? 9.181 -7.494 -0.206 1.00 85.94 92 ASP A C 1
ATOM 721 O O . ASP A 1 92 ? 8.689 -6.658 0.557 1.00 85.94 92 ASP A O 1
ATOM 725 N N . ARG A 1 93 ? 10.027 -7.106 -1.168 1.00 87.56 93 ARG A N 1
ATOM 726 C CA . ARG A 1 93 ? 10.369 -5.695 -1.397 1.00 87.56 93 ARG A CA 1
ATOM 727 C C . ARG A 1 93 ? 9.191 -4.952 -1.997 1.00 87.56 93 ARG A C 1
ATOM 729 O O . ARG A 1 93 ? 8.953 -3.811 -1.605 1.00 87.56 93 ARG A O 1
ATOM 736 N N . VAL A 1 94 ? 8.434 -5.564 -2.898 1.00 90.31 94 VAL A N 1
ATOM 737 C CA . VAL A 1 94 ? 7.221 -4.946 -3.448 1.00 90.31 94 VAL A CA 1
ATOM 738 C C . VAL A 1 94 ? 6.166 -4.825 -2.348 1.00 90.31 94 VAL A C 1
ATOM 740 O O . VAL A 1 94 ? 5.642 -3.730 -2.125 1.00 90.31 94 VAL A O 1
ATOM 743 N N . GLN A 1 95 ? 5.958 -5.883 -1.559 1.00 90.38 95 GLN A N 1
ATOM 744 C CA . GLN A 1 95 ? 5.030 -5.876 -0.424 1.00 90.38 95 GLN A CA 1
ATOM 745 C C . GLN A 1 95 ? 5.387 -4.816 0.629 1.00 90.38 95 GLN A C 1
ATOM 747 O O . GLN A 1 95 ? 4.503 -4.118 1.125 1.00 90.38 95 GLN A O 1
ATOM 752 N N . LYS A 1 96 ? 6.674 -4.617 0.945 1.00 89.31 96 LYS A N 1
ATOM 753 C CA . LYS A 1 96 ? 7.121 -3.526 1.835 1.00 89.31 96 LYS A CA 1
ATOM 754 C C . LYS A 1 96 ? 6.778 -2.149 1.270 1.00 89.31 96 LYS A C 1
ATOM 756 O O . LYS A 1 96 ? 6.381 -1.266 2.026 1.00 89.31 96 LYS A O 1
ATOM 761 N N . GLY A 1 97 ? 6.926 -1.964 -0.042 1.00 91.75 97 GLY A N 1
ATOM 762 C CA . GLY A 1 97 ? 6.541 -0.724 -0.716 1.00 91.75 97 GLY A CA 1
ATOM 763 C C . GLY A 1 97 ? 5.037 -0.473 -0.612 1.00 91.75 97 GLY A C 1
ATOM 764 O O . GLY A 1 97 ? 4.618 0.625 -0.252 1.00 91.75 97 GLY A O 1
ATOM 765 N N . LEU A 1 98 ? 4.227 -1.508 -0.851 1.00 92.94 98 LEU A N 1
ATOM 766 C CA . LEU A 1 98 ? 2.771 -1.441 -0.717 1.00 92.94 98 LEU A CA 1
ATOM 767 C C . LEU A 1 98 ? 2.338 -1.139 0.727 1.00 92.94 98 LEU A C 1
ATOM 769 O O . LEU A 1 98 ? 1.480 -0.287 0.956 1.00 92.94 98 LEU A O 1
ATOM 773 N N . GLY A 1 99 ? 2.968 -1.792 1.703 1.00 91.19 99 GLY A N 1
ATOM 774 C CA . GLY A 1 99 ? 2.762 -1.531 3.125 1.00 91.19 99 GLY A CA 1
ATOM 775 C C . GLY A 1 99 ? 3.056 -0.081 3.508 1.00 91.19 99 GLY A C 1
ATOM 776 O O . GLY A 1 99 ? 2.260 0.544 4.206 1.00 91.19 99 GLY A O 1
ATOM 777 N N . TRP A 1 100 ? 4.149 0.494 2.992 1.00 91.44 100 TRP A N 1
ATOM 778 C CA . TRP A 1 100 ? 4.479 1.905 3.206 1.00 91.44 100 TRP A CA 1
ATOM 779 C C . TRP A 1 100 ? 3.427 2.842 2.597 1.00 91.44 100 TRP A C 1
ATOM 781 O O . TRP A 1 100 ? 2.953 3.747 3.283 1.00 91.44 100 TRP A O 1
ATOM 791 N N . LEU A 1 101 ? 2.989 2.592 1.360 1.00 93.38 101 LEU A N 1
ATOM 792 C CA . LEU A 1 101 ? 1.934 3.387 0.726 1.00 93.38 101 LEU A CA 1
ATOM 793 C C . LEU A 1 101 ? 0.629 3.359 1.539 1.00 93.38 101 LEU A C 1
ATOM 795 O O . LEU A 1 101 ? 0.043 4.409 1.808 1.00 93.38 101 LEU A O 1
ATOM 799 N N . LEU A 1 102 ? 0.179 2.178 1.968 1.00 92.00 102 LEU A N 1
ATOM 800 C CA . LEU A 1 102 ? -1.047 2.041 2.762 1.00 92.00 102 LEU A CA 1
ATOM 801 C C . LEU A 1 102 ? -0.905 2.648 4.160 1.00 92.00 102 LEU A C 1
ATOM 803 O O . LEU A 1 102 ? -1.858 3.245 4.653 1.00 92.00 102 LEU A O 1
ATOM 807 N N . ARG A 1 103 ? 0.277 2.559 4.778 1.00 90.25 103 ARG A N 1
ATOM 808 C CA . ARG A 1 103 ? 0.586 3.229 6.049 1.00 90.25 103 ARG A CA 1
ATOM 809 C C . ARG A 1 103 ? 0.463 4.747 5.926 1.00 90.25 103 ARG A C 1
ATOM 811 O O . ARG A 1 103 ? -0.160 5.378 6.777 1.00 90.25 103 ARG A O 1
ATOM 818 N N . GLU A 1 104 ? 1.032 5.332 4.874 1.00 91.06 104 GLU A N 1
ATOM 819 C CA . GLU A 1 104 ? 0.909 6.769 4.610 1.00 91.06 104 GLU A CA 1
ATOM 820 C C . GLU A 1 104 ? -0.551 7.132 4.329 1.00 91.06 104 GLU A C 1
ATOM 822 O O . GLU A 1 104 ? -1.079 8.047 4.948 1.00 91.06 104 GLU A O 1
ATOM 827 N N . THR A 1 105 ? -1.260 6.358 3.506 1.00 91.31 105 THR A N 1
ATOM 828 C CA . THR A 1 105 ? -2.689 6.597 3.235 1.00 91.31 105 THR A CA 1
ATOM 829 C C . THR A 1 105 ? -3.524 6.537 4.520 1.00 91.31 105 THR A C 1
ATOM 831 O O . THR A 1 105 ? -4.351 7.412 4.753 1.00 91.31 105 THR A O 1
ATOM 834 N N . ALA A 1 106 ? -3.253 5.584 5.417 1.00 88.50 106 ALA A N 1
ATOM 835 C CA . ALA A 1 106 ? -3.928 5.462 6.709 1.00 88.50 106 ALA A CA 1
ATOM 836 C C . ALA A 1 106 ? -3.646 6.640 7.655 1.00 88.50 106 ALA A C 1
ATOM 838 O O . ALA A 1 106 ? -4.512 7.002 8.450 1.00 88.50 106 ALA A O 1
ATOM 839 N N . LYS A 1 107 ? -2.458 7.252 7.572 1.00 86.00 107 LYS A N 1
ATOM 840 C CA . LYS A 1 107 ? -2.090 8.427 8.374 1.00 86.00 107 LYS A CA 1
ATOM 841 C C . LYS A 1 107 ? -2.919 9.659 7.999 1.00 86.00 107 LYS A C 1
ATOM 843 O O . LYS A 1 107 ? -3.306 10.416 8.884 1.00 86.00 107 LYS A O 1
ATOM 848 N N . TYR A 1 108 ? -3.186 9.861 6.708 1.00 87.12 108 TYR A N 1
ATOM 849 C CA . TYR A 1 108 ? -3.899 11.045 6.207 1.00 87.12 108 TYR A CA 1
ATOM 850 C C . TYR A 1 108 ? -5.407 10.805 6.017 1.00 87.12 108 TYR A C 1
ATOM 852 O O . TYR A 1 108 ? -6.204 11.719 6.244 1.00 87.12 108 TYR A O 1
ATOM 860 N N . ASP A 1 109 ? -5.817 9.588 5.661 1.00 86.94 109 ASP A N 1
ATOM 861 C CA . ASP A 1 109 ? -7.212 9.163 5.507 1.00 86.94 109 ASP A CA 1
ATOM 862 C C . ASP A 1 109 ? -7.452 7.781 6.140 1.00 86.94 109 ASP A C 1
ATOM 864 O O . ASP A 1 109 ? -7.612 6.747 5.477 1.00 86.94 109 ASP A O 1
ATOM 868 N N . ALA A 1 110 ? -7.479 7.764 7.473 1.00 84.38 110 ALA A N 1
ATOM 869 C CA . ALA A 1 110 ? -7.710 6.549 8.246 1.00 84.38 110 ALA A CA 1
ATOM 870 C C . ALA A 1 110 ? -9.077 5.914 7.944 1.00 84.38 110 ALA A C 1
ATOM 872 O O . ALA A 1 110 ? -9.175 4.693 7.848 1.00 84.38 110 ALA A O 1
ATOM 873 N N . LYS A 1 111 ? -10.134 6.721 7.776 1.00 84.44 111 LYS A N 1
ATOM 874 C CA . LYS A 1 111 ? -11.509 6.217 7.639 1.00 84.44 111 LYS A CA 1
ATOM 875 C C . LYS A 1 111 ? -11.659 5.364 6.380 1.00 84.44 111 LYS A C 1
ATOM 877 O O . LYS A 1 111 ? -12.138 4.232 6.470 1.00 84.44 111 LYS A O 1
ATOM 882 N N . GLN A 1 112 ? -11.222 5.874 5.227 1.00 88.31 112 GLN A N 1
ATOM 883 C CA . GLN A 1 112 ? -11.324 5.132 3.971 1.00 88.31 112 GLN A CA 1
ATOM 884 C C . GLN A 1 112 ? -10.327 3.969 3.920 1.00 88.31 112 GLN A C 1
ATOM 886 O O . GLN A 1 112 ? -10.677 2.865 3.495 1.00 88.31 112 GLN A O 1
ATOM 891 N N . THR A 1 113 ? -9.104 4.179 4.417 1.00 87.69 113 THR A N 1
ATOM 892 C CA . THR A 1 113 ? -8.064 3.141 4.397 1.00 87.69 113 THR A CA 1
ATOM 893 C C . THR A 1 113 ? -8.431 1.949 5.273 1.00 87.69 113 THR A C 1
ATOM 895 O O . THR A 1 113 ? -8.266 0.810 4.848 1.00 87.69 113 THR A O 1
ATOM 898 N N . VAL A 1 114 ? -8.992 2.168 6.466 1.00 85.75 114 VAL A N 1
ATOM 899 C CA . VAL A 1 114 ? -9.443 1.078 7.346 1.00 85.75 114 VAL A CA 1
ATOM 900 C C . VAL A 1 114 ? -10.562 0.268 6.698 1.00 85.75 114 VAL A C 1
ATOM 902 O O . VAL A 1 114 ? -10.516 -0.961 6.737 1.00 85.75 114 VAL A O 1
ATOM 905 N N . ALA A 1 115 ? -11.536 0.925 6.061 1.00 87.56 115 ALA A N 1
ATOM 906 C CA . ALA A 1 115 ? -12.599 0.2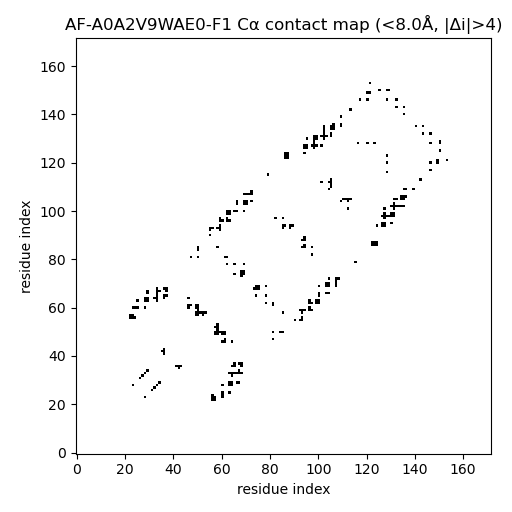30 5.335 1.00 87.56 115 ALA A CA 1
ATOM 907 C C . ALA A 1 115 ? -12.028 -0.660 4.216 1.00 87.56 115 ALA A C 1
ATOM 909 O O . ALA A 1 115 ? -12.438 -1.812 4.059 1.00 87.56 115 ALA A O 1
ATOM 910 N N . TYR A 1 116 ? -11.023 -0.164 3.490 1.00 89.56 116 TYR A N 1
ATOM 911 C CA . TYR A 1 116 ? -10.321 -0.943 2.476 1.00 89.56 116 TYR A CA 1
ATOM 912 C C . TYR A 1 116 ? -9.526 -2.118 3.070 1.00 89.56 116 TYR A C 1
ATOM 914 O O . TYR A 1 116 ? -9.687 -3.250 2.615 1.00 89.56 116 TYR A O 1
ATOM 922 N N . LEU A 1 117 ? -8.734 -1.897 4.126 1.00 87.31 117 LEU A N 1
ATOM 923 C CA . LEU A 1 117 ? -7.970 -2.951 4.811 1.00 87.31 117 LEU A CA 1
ATOM 924 C C . LEU A 1 117 ? -8.883 -4.080 5.309 1.00 87.31 117 LEU A C 1
ATOM 926 O O . LEU A 1 117 ? -8.557 -5.257 5.154 1.00 87.31 117 LEU A O 1
ATOM 930 N N . MET A 1 118 ? -10.061 -3.735 5.832 1.00 84.25 118 MET A N 1
ATOM 931 C CA . MET A 1 118 ? -11.078 -4.702 6.252 1.00 84.25 118 MET A CA 1
ATOM 932 C C . MET A 1 118 ? -11.619 -5.546 5.092 1.00 84.25 118 MET A C 1
ATOM 934 O O . MET A 1 118 ? -11.928 -6.721 5.295 1.00 84.25 118 MET A O 1
ATOM 938 N N . LYS A 1 119 ? -11.689 -4.993 3.875 1.00 88.44 119 LYS A N 1
ATOM 939 C CA . LYS A 1 119 ? -12.088 -5.720 2.659 1.00 88.44 119 LYS A CA 1
ATOM 940 C C . LYS A 1 119 ? -11.001 -6.689 2.187 1.00 88.44 119 LYS A C 1
ATOM 942 O O . LYS A 1 119 ? -11.307 -7.815 1.801 1.00 88.44 119 LYS A O 1
ATOM 947 N N . ILE A 1 120 ? -9.730 -6.283 2.222 1.00 87.06 120 ILE A N 1
ATOM 948 C CA . ILE A 1 120 ? -8.614 -7.096 1.701 1.00 87.06 120 ILE A CA 1
ATOM 949 C C . ILE A 1 120 ? -7.996 -8.056 2.725 1.00 87.06 120 ILE A C 1
ATOM 951 O O . ILE A 1 120 ? -7.195 -8.908 2.350 1.00 87.06 120 ILE A O 1
ATOM 955 N N . ARG A 1 121 ? -8.405 -7.981 3.997 1.00 81.88 121 ARG A N 1
ATOM 956 C CA . ARG A 1 121 ? -7.844 -8.703 5.156 1.00 81.88 121 ARG A CA 1
ATOM 957 C C . ARG A 1 121 ? -7.534 -10.198 4.978 1.00 81.88 121 ARG A C 1
ATOM 959 O O . ARG A 1 121 ? -6.623 -10.702 5.624 1.00 81.88 121 ARG A O 1
ATOM 966 N N . ARG A 1 122 ? -8.301 -10.924 4.156 1.00 80.62 122 ARG A N 1
ATOM 967 C CA . ARG A 1 122 ? -8.119 -12.372 3.926 1.00 80.62 122 ARG A CA 1
ATOM 968 C C . ARG A 1 122 ? -7.107 -12.683 2.822 1.00 80.62 122 ARG A C 1
ATOM 970 O O . ARG A 1 122 ? -6.545 -13.767 2.808 1.00 80.62 122 ARG A O 1
ATOM 977 N N . ARG A 1 123 ? -6.896 -11.743 1.898 1.00 83.25 123 ARG A N 1
ATOM 978 C CA . ARG A 1 123 ? -6.018 -11.895 0.727 1.00 83.25 123 ARG A CA 1
ATOM 979 C C . ARG A 1 123 ? -4.674 -11.192 0.911 1.00 83.25 123 ARG A C 1
ATOM 981 O O . ARG A 1 123 ? -3.707 -11.544 0.254 1.00 83.25 123 ARG A O 1
ATOM 988 N N . ALA A 1 124 ? -4.624 -10.187 1.783 1.00 82.12 124 ALA A N 1
ATOM 989 C CA . ALA A 1 124 ? -3.457 -9.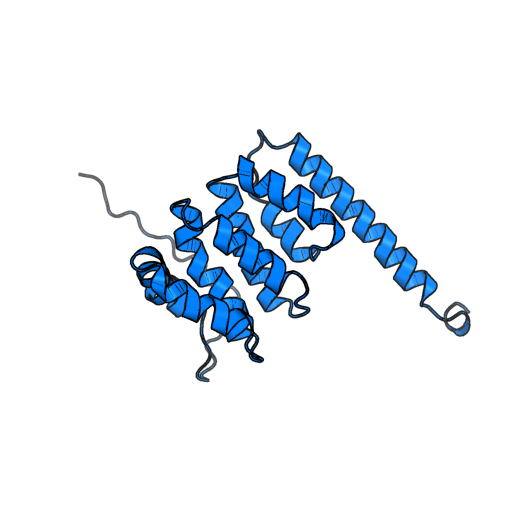337 1.944 1.00 82.12 124 ALA A CA 1
ATOM 990 C C . ALA A 1 124 ? -2.267 -10.065 2.598 1.00 82.12 124 ALA A C 1
ATOM 992 O O . ALA A 1 124 ? -2.456 -10.773 3.595 1.00 82.12 124 ALA A O 1
ATOM 993 N N . PRO A 1 125 ? -1.029 -9.834 2.117 1.00 83.56 125 PRO A N 1
ATOM 994 C CA . PRO A 1 125 ? 0.163 -10.346 2.769 1.00 83.56 125 PRO A CA 1
ATOM 995 C C . PRO A 1 125 ? 0.293 -9.816 4.198 1.00 83.56 125 PRO A C 1
ATOM 997 O O . PRO A 1 125 ? -0.008 -8.655 4.495 1.00 83.56 125 PRO A O 1
ATOM 1000 N N . ARG A 1 126 ? 0.805 -10.667 5.093 1.00 81.00 126 ARG A N 1
ATOM 1001 C CA . ARG A 1 126 ? 0.959 -10.350 6.525 1.00 81.00 126 ARG A CA 1
ATOM 1002 C C . ARG A 1 126 ? 1.764 -9.072 6.749 1.00 81.00 126 ARG A C 1
ATOM 1004 O O . ARG A 1 126 ? 1.416 -8.262 7.606 1.00 81.00 126 ARG A O 1
ATOM 1011 N N . LEU A 1 127 ? 2.824 -8.897 5.964 1.00 83.88 127 LEU A N 1
ATOM 1012 C CA . LEU A 1 127 ? 3.723 -7.753 6.050 1.00 83.88 127 LEU A CA 1
ATOM 1013 C C . LEU A 1 127 ? 3.009 -6.434 5.727 1.00 83.88 127 LEU A C 1
ATOM 1015 O O . LEU A 1 127 ? 3.200 -5.439 6.428 1.00 83.88 127 LEU A O 1
ATOM 1019 N N . VAL A 1 128 ? 2.138 -6.448 4.718 1.00 86.69 128 VAL A N 1
ATOM 1020 C CA . VAL A 1 128 ? 1.353 -5.284 4.288 1.00 86.69 128 VAL A CA 1
ATOM 1021 C C . VAL A 1 128 ? 0.354 -4.879 5.372 1.00 86.69 128 VAL A C 1
ATOM 1023 O O . VAL A 1 128 ? 0.309 -3.715 5.760 1.00 86.69 128 VAL A O 1
ATOM 1026 N N . LEU A 1 129 ? -0.408 -5.835 5.917 1.00 84.56 129 LEU A N 1
ATOM 1027 C CA . LEU A 1 129 ? -1.380 -5.546 6.978 1.00 84.56 129 LEU A CA 1
ATOM 1028 C C . LEU A 1 129 ? -0.705 -5.026 8.247 1.00 84.56 129 LEU A C 1
ATOM 1030 O O . LEU A 1 129 ? -1.178 -4.054 8.833 1.00 84.56 129 LEU A O 1
ATOM 1034 N N . ARG A 1 130 ? 0.409 -5.643 8.655 1.00 84.12 130 ARG A N 1
ATOM 1035 C CA . ARG A 1 130 ? 1.171 -5.224 9.836 1.00 84.12 130 ARG A CA 1
ATOM 1036 C C . ARG A 1 130 ? 1.616 -3.769 9.710 1.00 84.12 130 ARG A C 1
ATOM 1038 O O . ARG A 1 130 ? 1.261 -2.953 10.554 1.00 84.12 130 ARG A O 1
ATOM 1045 N N . THR A 1 131 ? 2.333 -3.450 8.636 1.00 84.44 131 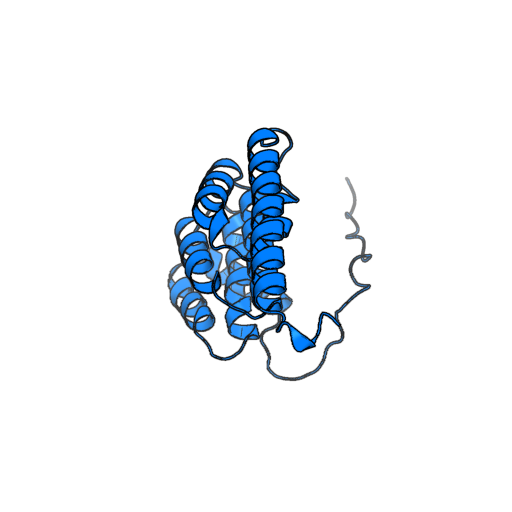THR A N 1
ATOM 1046 C CA . THR A 1 131 ? 2.892 -2.108 8.407 1.00 84.44 131 THR A CA 1
ATOM 1047 C C . THR A 1 131 ? 1.806 -1.044 8.239 1.00 84.44 131 THR A C 1
ATOM 1049 O O . THR A 1 131 ? 1.924 0.045 8.800 1.00 84.44 131 THR A O 1
ATOM 1052 N N . ALA A 1 132 ? 0.703 -1.360 7.552 1.00 84.88 132 ALA A N 1
ATOM 1053 C CA . ALA A 1 132 ? -0.427 -0.443 7.410 1.00 84.88 132 ALA A CA 1
ATOM 1054 C C . ALA A 1 132 ? -1.120 -0.143 8.756 1.00 84.88 132 ALA A C 1
ATOM 1056 O O . ALA A 1 132 ? -1.541 0.988 8.998 1.00 84.88 132 ALA A O 1
ATOM 1057 N N . CYS A 1 133 ? -1.209 -1.128 9.657 1.00 79.75 133 CYS A N 1
ATOM 1058 C CA . CYS A 1 133 ? -1.874 -0.973 10.955 1.00 79.75 133 CYS A CA 1
ATOM 1059 C C . CYS A 1 133 ? -1.032 -0.248 12.017 1.00 79.75 133 CYS A C 1
ATOM 1061 O O . CYS A 1 133 ? -1.592 0.229 13.005 1.00 79.75 133 CYS A O 1
ATOM 1063 N N . GLU A 1 134 ? 0.291 -0.161 11.850 1.00 78.38 134 GLU A N 1
ATOM 1064 C CA . GLU A 1 134 ? 1.201 0.442 12.838 1.00 78.38 134 GLU A CA 1
ATOM 1065 C C . GLU A 1 134 ? 0.897 1.923 13.111 1.00 78.38 134 GLU A C 1
ATOM 1067 O O . GLU A 1 134 ? 1.075 2.385 14.234 1.00 78.38 134 GLU A O 1
ATOM 1072 N N . THR A 1 135 ? 0.411 2.664 12.110 1.00 72.88 135 THR A N 1
ATOM 1073 C CA . THR A 1 135 ? 0.186 4.127 12.191 1.00 72.88 135 THR A CA 1
ATOM 1074 C C . THR A 1 135 ? -1.287 4.511 12.354 1.00 72.88 135 THR A C 1
ATOM 1076 O O . THR A 1 135 ? -1.626 5.691 12.320 1.00 72.88 135 THR A O 1
ATOM 1079 N N . LEU A 1 136 ? -2.185 3.541 12.556 1.00 74.50 136 LEU A N 1
ATOM 1080 C CA . LEU A 1 136 ? -3.596 3.850 12.781 1.00 74.50 136 LEU A CA 1
ATOM 1081 C C . LEU A 1 136 ? -3.784 4.625 14.100 1.00 74.50 136 LEU A C 1
ATOM 1083 O O . LEU A 1 136 ? -3.273 4.183 15.138 1.00 74.50 136 LEU A O 1
ATOM 1087 N N . PRO A 1 137 ? -4.529 5.750 14.089 1.00 67.50 137 PRO A N 1
ATOM 1088 C CA . PRO A 1 137 ? -4.759 6.555 15.283 1.00 67.50 137 PRO A CA 1
ATOM 1089 C C . PRO A 1 137 ? -5.504 5.752 16.354 1.00 67.50 137 PRO A C 1
ATOM 1091 O O . PRO A 1 137 ? -6.273 4.838 16.055 1.00 67.50 137 PRO A O 1
ATOM 1094 N N . ALA A 1 138 ? -5.309 6.112 17.626 1.00 63.38 138 ALA A N 1
ATOM 1095 C CA . ALA A 1 138 ? -5.921 5.415 18.761 1.00 63.38 138 ALA A CA 1
ATOM 1096 C C . ALA A 1 138 ? -7.464 5.391 18.712 1.00 63.38 138 ALA A C 1
ATOM 1098 O O . ALA A 1 138 ? -8.089 4.482 19.252 1.00 63.38 138 ALA A O 1
ATOM 1099 N N . THR A 1 139 ? -8.088 6.337 18.011 1.00 62.00 139 THR A N 1
ATOM 1100 C CA . THR A 1 139 ? -9.536 6.361 17.754 1.00 62.00 139 THR A CA 1
ATOM 1101 C C . THR A 1 139 ? -10.012 5.175 16.906 1.00 62.00 139 THR A C 1
ATOM 1103 O O . THR A 1 139 ? -11.154 4.745 17.036 1.00 62.00 139 THR A O 1
ATOM 1106 N N . ALA A 1 140 ? -9.122 4.563 16.120 1.00 62.28 140 ALA A N 1
ATOM 1107 C CA . ALA A 1 140 ? -9.369 3.344 15.352 1.00 62.28 140 ALA A CA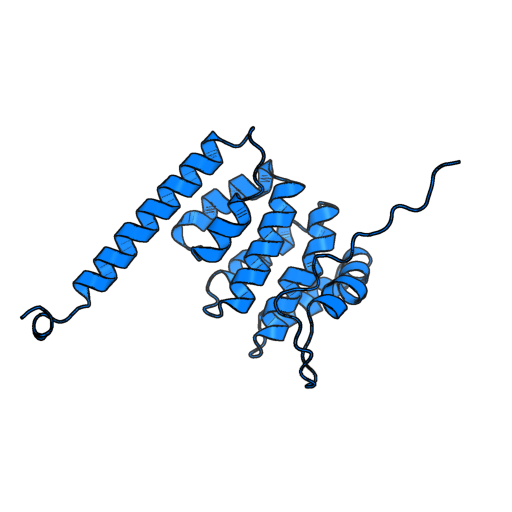 1
ATOM 1108 C C . ALA A 1 140 ? -9.036 2.052 16.134 1.00 62.28 140 ALA A C 1
ATOM 1110 O O . ALA A 1 140 ? -8.921 0.980 15.538 1.00 62.28 140 ALA A O 1
ATOM 1111 N N . ARG A 1 141 ? -8.881 2.111 17.471 1.00 61.53 141 ARG A N 1
ATOM 1112 C CA . ARG A 1 141 ? -8.510 0.9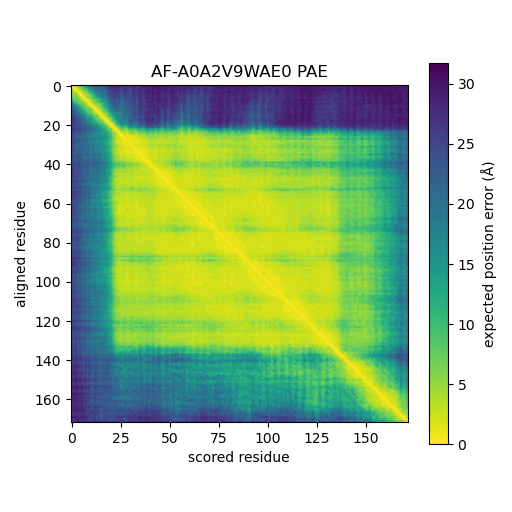68 18.341 1.00 61.53 141 ARG A CA 1
ATOM 1113 C C . ARG A 1 141 ? -9.333 -0.295 18.085 1.00 61.53 141 ARG A C 1
ATOM 1115 O O . ARG A 1 141 ? -8.748 -1.368 17.980 1.00 61.53 141 ARG A O 1
ATOM 1122 N N . LYS A 1 142 ? -10.660 -0.179 17.939 1.00 61.41 142 LYS A N 1
ATOM 1123 C CA . LYS A 1 142 ? -11.536 -1.335 17.659 1.00 61.41 142 LYS A CA 1
ATOM 1124 C C . LYS A 1 142 ? -11.194 -1.990 16.317 1.00 61.41 142 LYS A C 1
ATOM 1126 O O . LYS A 1 142 ? -11.060 -3.205 16.242 1.00 61.41 142 LYS A O 1
ATOM 1131 N N . GLN A 1 143 ? -10.979 -1.194 15.272 1.00 65.12 143 GLN A N 1
ATOM 1132 C CA . GLN A 1 143 ? -10.625 -1.704 13.944 1.00 65.12 143 GLN A CA 1
ATOM 1133 C C . GLN A 1 143 ? -9.204 -2.274 13.914 1.00 65.12 143 GLN A C 1
ATOM 1135 O O . GLN A 1 143 ? -8.974 -3.317 13.309 1.00 65.12 143 GLN A O 1
ATOM 1140 N N . ARG A 1 144 ? -8.262 -1.647 14.629 1.00 66.31 144 ARG A N 1
ATOM 1141 C CA . ARG A 1 144 ? -6.907 -2.173 14.825 1.00 66.31 144 ARG A CA 1
ATOM 1142 C C . ARG A 1 144 ? -6.930 -3.524 15.540 1.00 66.31 144 ARG A C 1
ATOM 1144 O O . ARG A 1 144 ? -6.242 -4.434 15.097 1.00 66.31 144 ARG A O 1
ATOM 1151 N N . ALA A 1 145 ? -7.734 -3.673 16.592 1.00 61.78 145 ALA A N 1
ATOM 1152 C CA . ALA A 1 145 ? -7.894 -4.937 17.309 1.00 61.78 145 ALA A CA 1
ATOM 1153 C C . ALA A 1 145 ? -8.484 -6.030 16.408 1.00 61.78 145 ALA A C 1
ATOM 1155 O O . ALA A 1 145 ? -7.986 -7.150 16.407 1.00 61.78 145 ALA A O 1
ATOM 1156 N N . VAL A 1 146 ? -9.477 -5.695 15.578 1.00 64.69 146 VAL A N 1
ATOM 1157 C CA . VAL A 1 146 ? -10.044 -6.630 14.595 1.00 64.69 146 VAL A CA 1
ATOM 1158 C C . VAL A 1 146 ? -8.987 -7.049 13.572 1.00 64.69 146 VAL A C 1
ATOM 1160 O O . VAL A 1 146 ? -8.777 -8.241 13.369 1.00 64.69 146 VAL A O 1
ATOM 1163 N N . LEU A 1 147 ? -8.246 -6.104 12.986 1.00 65.81 147 LEU A N 1
ATOM 1164 C CA . LEU A 1 147 ? -7.163 -6.405 12.041 1.00 65.81 147 LEU A CA 1
ATOM 1165 C C . LEU A 1 147 ? -6.040 -7.238 12.688 1.00 65.81 147 LEU A C 1
ATOM 1167 O O . LEU A 1 147 ? -5.497 -8.134 12.046 1.00 65.81 147 LEU A O 1
ATOM 1171 N N . GLN A 1 148 ? -5.735 -7.008 13.968 1.00 67.44 148 GLN A N 1
ATOM 1172 C CA . GLN A 1 148 ? -4.789 -7.814 14.747 1.00 67.44 148 GLN A CA 1
ATOM 1173 C C . GLN A 1 148 ? -5.325 -9.215 15.081 1.00 67.44 148 GLN A C 1
ATOM 1175 O O . GLN A 1 148 ? -4.561 -10.178 15.068 1.00 67.44 148 GLN A O 1
ATOM 1180 N N . ALA A 1 149 ? -6.622 -9.361 15.348 1.00 63.56 149 ALA A N 1
ATOM 1181 C CA . ALA A 1 149 ? -7.253 -10.663 15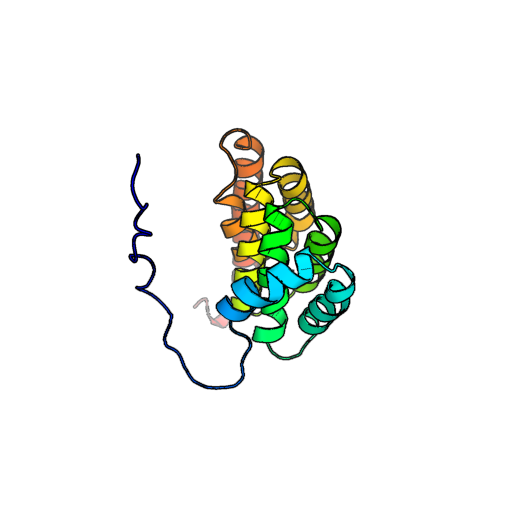.552 1.00 63.56 149 ALA A CA 1
ATOM 1182 C C . ALA A 1 149 ? -7.220 -11.492 14.259 1.00 63.56 149 ALA A C 1
ATOM 1184 O O . ALA A 1 149 ? -6.812 -12.650 14.275 1.00 63.56 149 ALA A O 1
ATOM 1185 N N . ILE A 1 150 ? -7.522 -10.868 13.119 1.00 63.44 150 ILE A N 1
ATOM 1186 C CA . ILE A 1 150 ? -7.435 -11.500 11.795 1.00 63.44 150 ILE A CA 1
ATOM 1187 C C . ILE A 1 150 ? -5.985 -11.847 11.439 1.00 63.44 150 ILE A C 1
ATOM 1189 O O . ILE A 1 150 ? -5.722 -12.872 10.815 1.00 63.44 150 ILE A O 1
ATOM 1193 N N . PHE A 1 151 ? -5.021 -11.021 11.855 1.00 64.81 151 PHE A N 1
ATOM 1194 C CA . PHE A 1 151 ? -3.602 -11.349 11.742 1.00 64.81 151 PHE A CA 1
ATOM 1195 C C . PHE A 1 151 ? -3.261 -12.655 12.482 1.00 64.81 151 PHE A C 1
ATOM 1197 O O . PHE A 1 151 ? -2.578 -13.503 11.906 1.00 64.81 151 PHE A O 1
ATOM 1204 N N . ARG A 1 152 ? -3.779 -12.856 13.704 1.00 63.91 152 ARG A N 1
ATOM 1205 C CA . ARG A 1 152 ? -3.599 -14.103 14.475 1.00 63.91 152 ARG A CA 1
ATOM 1206 C C . ARG A 1 152 ? -4.285 -15.298 13.805 1.00 63.91 152 ARG A C 1
ATOM 1208 O O . ARG A 1 152 ? -3.687 -16.364 13.699 1.00 63.91 152 ARG A O 1
ATOM 1215 N N . GLU A 1 153 ? -5.495 -15.109 13.289 1.00 64.44 153 GLU A N 1
ATOM 1216 C CA . GLU A 1 153 ? -6.262 -16.151 12.591 1.00 64.44 153 GLU A CA 1
ATOM 1217 C C . GLU A 1 153 ? -5.555 -16.618 11.301 1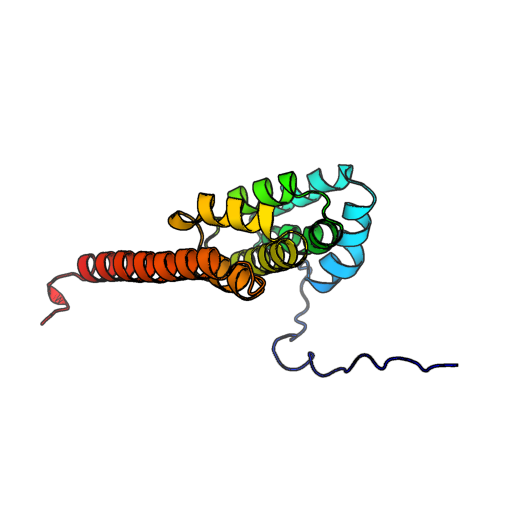.00 64.44 153 GLU A C 1
ATOM 1219 O O . GLU A 1 153 ? -5.312 -17.808 11.102 1.00 64.44 153 GLU A O 1
ATOM 1224 N N . ASN A 1 154 ? -5.087 -15.679 10.472 1.00 64.88 154 ASN A N 1
ATOM 1225 C CA . ASN A 1 154 ? -4.280 -15.976 9.282 1.00 64.88 154 ASN A CA 1
ATOM 1226 C C . ASN A 1 154 ? -2.893 -16.564 9.624 1.00 64.88 154 ASN A C 1
ATOM 1228 O O . ASN A 1 154 ? -2.231 -17.155 8.760 1.00 64.88 154 ASN A O 1
ATOM 1232 N N . GLN A 1 155 ? -2.400 -16.386 10.854 1.00 61.31 155 GLN A N 1
ATOM 1233 C CA . GLN A 1 155 ? -1.195 -17.057 11.341 1.00 61.31 155 GLN A CA 1
ATOM 1234 C C . GLN A 1 155 ? -1.471 -18.534 11.625 1.00 61.31 155 GLN A C 1
ATOM 1236 O O . GLN A 1 155 ? -0.751 -19.387 11.104 1.00 61.31 155 GLN A O 1
ATOM 1241 N N . ALA A 1 156 ? -2.549 -18.817 12.356 1.00 60.72 156 ALA A N 1
ATOM 1242 C CA . ALA A 1 156 ? -2.976 -20.166 12.711 1.00 60.72 156 ALA A CA 1
ATOM 1243 C C . ALA A 1 156 ? -3.316 -21.020 11.479 1.00 60.72 156 ALA A C 1
ATOM 1245 O O . ALA A 1 156 ? -2.823 -22.137 11.366 1.00 60.72 156 ALA A O 1
ATOM 1246 N N . LEU A 1 157 ? -4.064 -20.480 10.510 1.00 62.97 157 LEU A N 1
ATOM 1247 C CA . LEU A 1 157 ? -4.480 -21.225 9.312 1.00 62.97 157 LEU A CA 1
ATOM 1248 C C . LEU A 1 157 ? -3.302 -21.646 8.423 1.00 62.97 157 LEU A C 1
ATOM 1250 O O . LEU A 1 157 ? -3.264 -22.763 7.918 1.00 62.97 157 LEU A O 1
ATOM 1254 N N . ARG A 1 158 ? -2.306 -20.770 8.249 1.00 62.53 158 ARG A N 1
ATOM 1255 C CA . ARG A 1 158 ? -1.101 -21.077 7.458 1.00 62.53 158 ARG A CA 1
ATOM 1256 C C . ARG A 1 158 ? -0.140 -22.004 8.203 1.00 62.53 158 ARG A C 1
ATOM 1258 O O . ARG A 1 158 ? 0.514 -22.801 7.550 1.00 62.53 158 ARG A O 1
ATOM 1265 N N . LEU A 1 159 ? -0.061 -21.918 9.535 1.00 61.16 159 LEU A N 1
ATOM 1266 C CA . LEU A 1 159 ? 0.688 -22.892 10.337 1.00 61.16 159 LEU A CA 1
ATOM 1267 C C . LEU A 1 159 ? 0.022 -24.268 10.281 1.00 61.16 159 LEU A C 1
ATOM 1269 O O . LEU A 1 159 ? 0.710 -25.253 10.064 1.00 61.16 159 LEU A O 1
ATOM 1273 N N . GLN A 1 160 ? -1.307 -24.342 10.377 1.00 63.25 160 GLN A N 1
ATOM 1274 C CA . GLN A 1 160 ? -2.045 -25.594 10.195 1.00 63.25 160 GLN A CA 1
ATOM 1275 C C . GLN A 1 160 ? -1.879 -26.164 8.784 1.00 63.25 160 GLN A C 1
ATOM 1277 O O . GLN A 1 160 ? -1.692 -27.367 8.642 1.00 63.25 160 GLN A O 1
ATOM 1282 N N . ALA A 1 161 ? -1.910 -25.325 7.745 1.00 66.94 161 ALA A N 1
ATOM 1283 C CA . ALA A 1 161 ? -1.646 -25.763 6.376 1.00 66.94 161 ALA A CA 1
ATOM 1284 C C . ALA A 1 161 ? -0.206 -26.277 6.207 1.00 66.94 161 ALA A C 1
ATOM 1286 O O . ALA A 1 161 ? -0.009 -27.316 5.586 1.00 66.94 161 ALA A O 1
ATOM 1287 N N . LEU A 1 162 ? 0.778 -25.596 6.809 1.00 66.75 162 LEU A N 1
ATOM 1288 C CA . LEU A 1 162 ? 2.177 -26.023 6.806 1.00 66.75 162 LEU A CA 1
ATOM 1289 C C . LEU A 1 162 ? 2.345 -27.366 7.530 1.00 66.75 162 LEU A C 1
ATOM 1291 O O . LEU A 1 162 ? 2.928 -28.281 6.966 1.00 66.75 162 LEU A O 1
ATOM 1295 N N . ILE A 1 163 ? 1.766 -27.516 8.725 1.00 70.25 163 ILE A N 1
ATOM 1296 C CA . ILE A 1 163 ? 1.786 -28.762 9.510 1.00 70.25 163 ILE A CA 1
ATOM 1297 C C . ILE A 1 163 ? 1.134 -29.912 8.734 1.00 70.25 163 ILE A C 1
ATOM 1299 O O . ILE A 1 163 ? 1.679 -31.006 8.701 1.00 70.25 163 ILE A O 1
ATOM 1303 N N . ARG A 1 164 ? 0.009 -29.667 8.048 1.00 68.75 164 ARG A N 1
ATOM 1304 C CA . ARG A 1 164 ? -0.649 -30.667 7.185 1.00 68.75 164 ARG A CA 1
ATOM 1305 C C . ARG A 1 164 ? 0.155 -31.027 5.934 1.00 68.75 164 ARG A C 1
ATOM 1307 O O . ARG A 1 164 ? -0.087 -32.080 5.361 1.00 68.75 164 ARG A O 1
ATOM 1314 N N . SER A 1 165 ? 1.066 -30.158 5.496 1.00 69.19 165 SER A N 1
ATOM 1315 C CA . SER A 1 165 ? 1.960 -30.422 4.364 1.00 69.19 165 SER A CA 1
ATOM 1316 C C . SER A 1 165 ? 3.266 -31.116 4.760 1.00 69.19 165 SER A C 1
ATOM 1318 O O . SER A 1 165 ? 4.014 -31.511 3.871 1.00 69.19 165 SER A O 1
ATOM 1320 N N . ILE A 1 166 ? 3.546 -31.275 6.064 1.00 74.56 166 ILE A N 1
ATOM 1321 C CA . ILE A 1 166 ? 4.688 -32.064 6.537 1.00 74.56 166 ILE A CA 1
ATOM 1322 C C . ILE A 1 166 ? 4.350 -33.541 6.300 1.00 74.56 166 ILE A C 1
ATOM 1324 O O . ILE A 1 166 ? 3.380 -34.042 6.874 1.00 74.56 166 ILE A O 1
ATOM 1328 N N . PRO A 1 167 ? 5.108 -34.248 5.450 1.00 67.94 167 PRO A N 1
ATOM 1329 C CA . PRO A 1 167 ? 4.862 -35.656 5.209 1.00 67.94 167 PRO A CA 1
ATOM 1330 C C . PRO A 1 167 ? 5.159 -36.465 6.480 1.00 67.94 167 PRO A C 1
ATOM 1332 O O . PRO A 1 167 ? 6.103 -36.178 7.216 1.00 67.94 167 PRO A O 1
ATOM 1335 N N . SER A 1 168 ? 4.354 -37.496 6.739 1.00 69.00 168 SER A N 1
ATOM 1336 C CA . SER A 1 168 ? 4.367 -38.284 7.983 1.00 69.00 168 SER A CA 1
ATOM 1337 C C . SER A 1 168 ? 5.694 -38.992 8.290 1.00 69.00 168 SER A C 1
ATOM 1339 O O . SER A 1 168 ? 5.898 -39.402 9.427 1.00 69.00 168 SER A O 1
ATOM 1341 N N . HIS A 1 169 ? 6.615 -39.083 7.324 1.00 73.25 169 HIS A N 1
ATOM 1342 C CA . HIS A 1 169 ? 7.963 -39.626 7.521 1.00 73.25 169 HIS A CA 1
ATOM 1343 C C . HIS A 1 169 ? 8.935 -38.663 8.229 1.00 73.25 169 HIS A C 1
ATOM 1345 O O . HIS A 1 169 ? 9.996 -39.097 8.653 1.00 73.25 169 HIS A O 1
ATOM 1351 N N . CYS A 1 170 ? 8.605 -37.371 8.359 1.00 59.06 170 CYS A N 1
ATOM 1352 C CA . CYS A 1 170 ? 9.403 -36.395 9.118 1.00 59.06 170 CYS A CA 1
ATOM 1353 C C . CYS A 1 170 ? 8.957 -36.243 10.586 1.00 59.06 170 CYS A C 1
ATOM 1355 O O . CYS A 1 170 ? 9.499 -35.402 11.297 1.00 59.06 170 CYS A O 1
ATOM 1357 N N . LEU A 1 171 ? 7.930 -36.984 11.021 1.00 57.59 171 LEU A N 1
ATOM 1358 C C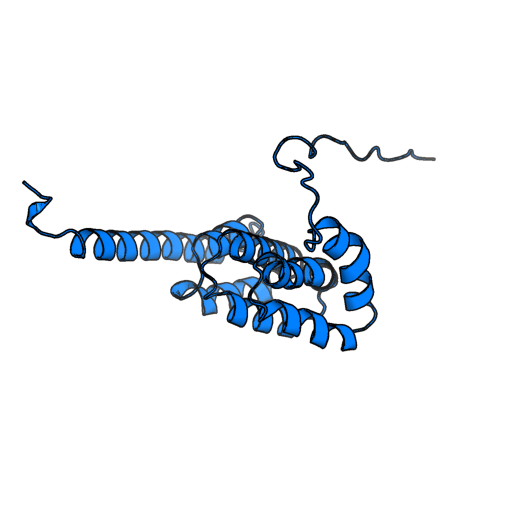A . LEU A 1 171 ? 7.364 -36.934 12.379 1.00 57.59 171 LEU A CA 1
ATOM 1359 C C . LEU A 1 171 ? 7.825 -38.105 13.273 1.00 57.59 171 LEU A C 1
ATOM 1361 O O . LEU A 1 171 ? 7.279 -38.283 14.361 1.00 57.59 171 LEU A O 1
ATOM 1365 N N . GLN A 1 172 ? 8.812 -38.880 12.816 1.00 50.66 172 GLN A N 1
ATOM 1366 C CA . GLN A 1 172 ? 9.540 -39.899 13.581 1.00 50.66 172 GLN A CA 1
ATOM 1367 C C . GLN A 1 172 ? 10.969 -39.419 13.819 1.00 50.66 172 GLN A C 1
ATOM 1369 O O . GLN A 1 172 ? 11.474 -39.668 14.933 1.00 50.66 172 GLN A O 1
#

Radius of gyration: 18.67 Å; Cα contacts (8 Å, |Δi|>4): 179; chains: 1; bounding box: 38×75×36 Å

Nearest PDB structures (foldseek):
  3jcp-assembly1_N  TM=7.348E-01  e=1.826E+00  Saccharomyces cerevisiae S288C
  8rc4-assembly1_g  TM=5.014E-01  e=1.917E+00  Homo sapiens
  8jri-assembly1_U  TM=7.265E-01  e=6.461E+00  Homo sapiens
  5gjr-assembly1_1  TM=3.752E-01  e=2.012E+00  Homo sapiens
  5gjq-assembly1_N  TM=3.752E-01  e=2.217E+00  Homo sapiens

Secondary structure (DSSP, 8-state):
------------SSS-----SS---HHHIIIIIHHHHHH-GGGHHHHHHHTTSSSHHHHHHHHHHTHHHHHTT--HHHHHHHHHHHTT---HHHHHHHHHHHHHHHHH-HHHHHHHHHHHTTTS-HHHHHHHHTT--GGGHHHHHHHHHHHHHHHHHHHHHHHHHS-GGG--

Mean predicted aligned error: 11.24 Å

pLDDT: mean 75.86, std 18.76, range [26.34, 94.25]